Protein AF-A0A845TRQ3-F1 (afdb_monomer_lite)

Radius of gyration: 19.34 Å; chains: 1; bounding box: 40×26×65 Å

Structure (mmCIF, N/CA/C/O backbone):
data_AF-A0A845TRQ3-F1
#
_entry.id   AF-A0A845TRQ3-F1
#
loop_
_atom_site.group_PDB
_atom_site.id
_atom_site.type_symbol
_atom_site.label_atom_id
_atom_site.label_alt_id
_atom_site.label_comp_id
_atom_site.label_asym_id
_atom_site.label_entity_id
_atom_site.label_seq_id
_atom_site.pdbx_PDB_ins_code
_atom_site.Cartn_x
_atom_site.Cartn_y
_atom_site.Cartn_z
_atom_site.occupancy
_atom_site.B_iso_or_equiv
_atom_site.auth_seq_id
_atom_site.auth_comp_id
_atom_site.auth_asym_id
_atom_site.auth_atom_id
_atom_site.pdbx_PDB_model_num
ATOM 1 N N . MET A 1 1 ? -12.349 -3.793 30.866 1.00 55.78 1 MET A N 1
ATOM 2 C CA . MET A 1 1 ? -11.520 -2.767 30.185 1.00 55.78 1 MET A CA 1
ATOM 3 C C . MET A 1 1 ? -10.585 -3.337 29.109 1.00 55.78 1 MET A C 1
ATOM 5 O O . MET A 1 1 ? -10.780 -3.003 27.952 1.00 55.78 1 MET A O 1
ATOM 9 N N . ARG A 1 2 ? -9.615 -4.224 29.412 1.00 61.66 2 ARG A N 1
ATOM 10 C CA . ARG A 1 2 ? -8.644 -4.735 28.403 1.00 61.66 2 ARG A CA 1
ATOM 11 C C . ARG A 1 2 ? -9.253 -5.538 27.236 1.00 61.66 2 ARG A C 1
ATOM 13 O O . ARG A 1 2 ? -8.714 -5.493 26.133 1.00 61.66 2 ARG A O 1
ATOM 20 N N . ALA A 1 3 ? -10.357 -6.257 27.461 1.00 67.69 3 ALA A N 1
ATOM 21 C CA . ALA A 1 3 ? -10.974 -7.122 26.449 1.00 67.69 3 ALA A CA 1
ATOM 22 C C . ALA A 1 3 ? -11.588 -6.336 25.273 1.00 67.69 3 ALA A C 1
ATOM 24 O O . ALA A 1 3 ? -11.368 -6.696 24.117 1.00 67.69 3 ALA A O 1
ATOM 25 N N . THR A 1 4 ? -12.278 -5.223 25.547 1.00 77.38 4 THR A N 1
ATOM 26 C CA . THR A 1 4 ? -12.910 -4.378 24.520 1.00 77.38 4 THR A CA 1
ATOM 27 C C . THR A 1 4 ? -11.861 -3.739 23.614 1.00 77.38 4 THR A C 1
ATOM 29 O O . THR A 1 4 ? -11.940 -3.871 22.399 1.00 77.38 4 THR A O 1
ATOM 32 N N . THR A 1 5 ? -10.799 -3.162 24.190 1.00 83.94 5 THR A N 1
ATOM 33 C CA . THR A 1 5 ? -9.704 -2.562 23.413 1.00 83.94 5 THR A CA 1
ATOM 34 C C . THR A 1 5 ? -8.981 -3.574 22.532 1.00 83.94 5 THR A C 1
ATOM 36 O O . THR A 1 5 ? -8.695 -3.282 21.373 1.00 83.94 5 THR A O 1
ATOM 39 N N . ARG A 1 6 ? -8.697 -4.774 23.056 1.00 87.56 6 ARG A N 1
ATOM 40 C CA . ARG A 1 6 ? -8.072 -5.846 22.270 1.00 87.56 6 ARG A CA 1
ATOM 41 C C . ARG A 1 6 ? -8.960 -6.250 21.093 1.00 87.56 6 ARG A C 1
ATOM 43 O O . ARG A 1 6 ? -8.453 -6.406 19.988 1.00 87.56 6 ARG A O 1
ATOM 50 N N . THR A 1 7 ? -10.264 -6.373 21.323 1.00 89.56 7 THR A N 1
ATOM 51 C CA . THR A 1 7 ? -11.234 -6.750 20.286 1.00 89.56 7 THR A CA 1
ATOM 52 C C . THR A 1 7 ? -11.317 -5.686 19.192 1.00 89.56 7 THR A C 1
ATOM 54 O O . THR A 1 7 ? -11.198 -6.025 18.020 1.00 89.56 7 THR A O 1
ATOM 57 N N . THR A 1 8 ? -11.414 -4.400 19.548 1.00 91.00 8 THR A N 1
ATOM 58 C CA . THR A 1 8 ? -11.421 -3.293 18.573 1.00 91.00 8 THR A CA 1
ATOM 59 C C . THR A 1 8 ? -10.156 -3.278 17.717 1.00 91.00 8 THR A C 1
ATOM 61 O O . THR A 1 8 ? -10.248 -3.167 16.498 1.00 91.00 8 THR A O 1
ATOM 64 N N . VAL A 1 9 ? -8.978 -3.441 18.331 1.00 93.12 9 VAL A N 1
ATOM 65 C CA . VAL A 1 9 ? -7.707 -3.509 17.591 1.00 93.12 9 VAL A CA 1
ATOM 66 C C . VAL A 1 9 ? -7.693 -4.687 16.623 1.00 93.12 9 VAL A C 1
ATOM 68 O O . VAL A 1 9 ? -7.362 -4.494 15.457 1.00 93.12 9 VAL A O 1
ATOM 71 N N . ILE A 1 10 ? -8.087 -5.883 17.071 1.00 94.38 10 ILE A N 1
ATOM 72 C CA . ILE A 1 10 ? -8.139 -7.066 16.201 1.00 94.38 10 ILE A CA 1
ATOM 73 C C . ILE A 1 10 ? -9.068 -6.811 15.013 1.00 94.38 10 ILE A C 1
ATOM 75 O O . ILE A 1 10 ? -8.648 -7.007 13.880 1.00 94.38 10 ILE A O 1
ATOM 79 N N . LEU A 1 11 ? -10.281 -6.306 15.249 1.00 94.94 11 LEU A N 1
ATOM 80 C CA . LEU A 1 11 ? -11.246 -6.035 14.180 1.00 94.94 11 LEU A CA 1
ATOM 81 C C . LEU A 1 11 ? -10.692 -5.066 13.129 1.00 94.94 11 LEU A C 1
ATOM 83 O O . LEU A 1 11 ? -10.774 -5.343 11.935 1.00 94.94 11 LEU A O 1
ATOM 87 N N . PHE A 1 12 ? -10.087 -3.959 13.560 1.00 95.62 12 PHE A N 1
ATOM 88 C CA . PHE A 1 12 ? -9.532 -2.951 12.654 1.00 95.62 12 PHE A CA 1
ATOM 89 C C . PHE A 1 12 ? -8.333 -3.484 11.864 1.00 95.62 12 PHE A C 1
ATOM 91 O O . PHE A 1 12 ? -8.256 -3.282 10.653 1.00 95.62 12 PHE A O 1
ATOM 98 N N . LEU A 1 13 ? -7.412 -4.200 12.516 1.00 96.12 13 LEU A N 1
ATOM 99 C CA . LEU A 1 13 ? -6.250 -4.772 11.832 1.00 96.12 13 LEU A CA 1
ATOM 100 C C . LEU A 1 13 ? -6.644 -5.903 10.878 1.00 96.12 13 LEU A C 1
ATOM 102 O O . LEU A 1 13 ? -6.098 -5.981 9.779 1.00 96.12 13 LEU A O 1
ATOM 106 N N . SER A 1 14 ? -7.615 -6.738 11.254 1.00 97.00 14 SER A N 1
ATOM 107 C CA . SER A 1 14 ? -8.175 -7.769 10.377 1.00 97.00 14 SER A CA 1
ATOM 1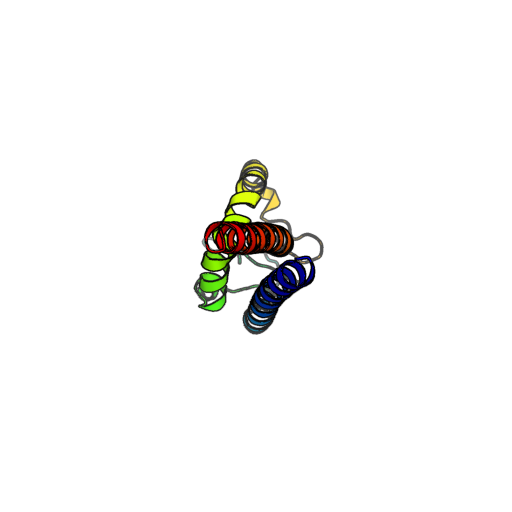08 C C . SER A 1 14 ? -8.889 -7.160 9.171 1.00 97.00 14 SER A C 1
ATOM 110 O O . SER A 1 14 ? -8.706 -7.650 8.059 1.00 97.00 14 SER A O 1
ATOM 112 N N .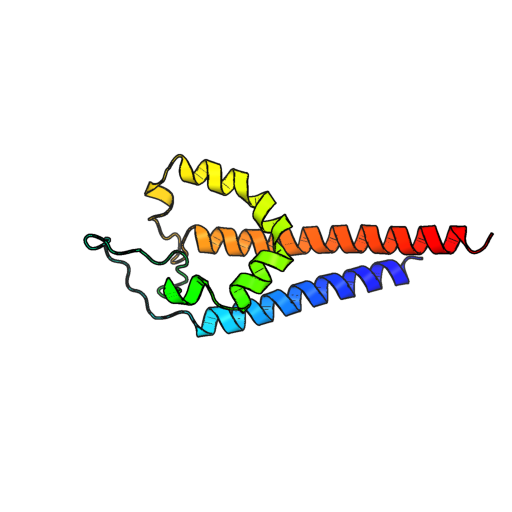 ALA A 1 15 ? -9.641 -6.070 9.353 1.00 95.88 15 ALA A N 1
ATOM 113 C CA . ALA A 1 15 ? -10.267 -5.348 8.247 1.00 95.88 15 ALA A CA 1
ATOM 114 C C . ALA A 1 15 ? -9.219 -4.754 7.291 1.00 95.88 15 ALA A C 1
ATOM 116 O O . ALA A 1 15 ? -9.317 -4.941 6.078 1.00 95.88 15 ALA A O 1
ATOM 117 N N . ASN A 1 16 ? -8.174 -4.109 7.825 1.00 97.19 16 ASN A N 1
ATOM 118 C CA . ASN A 1 16 ? -7.077 -3.579 7.013 1.00 97.19 16 ASN A CA 1
ATOM 119 C C . ASN A 1 16 ? -6.346 -4.691 6.242 1.00 97.19 16 ASN A C 1
ATOM 121 O O . ASN A 1 16 ? -6.056 -4.542 5.056 1.00 97.19 16 ASN A O 1
ATOM 125 N N . LEU A 1 17 ? -6.096 -5.834 6.889 1.00 96.94 17 LEU A N 1
ATOM 126 C CA . LEU A 1 17 ? -5.499 -7.002 6.244 1.00 96.94 17 LEU A CA 1
ATOM 127 C C . LEU A 1 17 ? -6.381 -7.538 5.109 1.00 96.94 17 LEU A C 1
ATOM 129 O O . LEU A 1 17 ? -5.869 -7.804 4.025 1.00 96.94 17 LEU A O 1
ATOM 133 N N . ALA A 1 18 ? -7.691 -7.664 5.329 1.00 96.81 18 ALA A N 1
ATOM 134 C CA . ALA A 1 18 ? -8.626 -8.121 4.303 1.00 96.81 18 ALA A CA 1
ATOM 135 C C . ALA A 1 18 ? -8.634 -7.192 3.077 1.00 96.81 18 ALA A C 1
ATOM 137 O O . ALA A 1 18 ? -8.630 -7.676 1.945 1.00 96.81 18 ALA A O 1
ATOM 138 N N . LEU A 1 19 ? -8.570 -5.872 3.292 1.00 95.69 19 LEU A N 1
ATOM 139 C CA . LEU A 1 19 ? -8.454 -4.886 2.214 1.00 95.69 19 LEU A CA 1
ATOM 140 C C . LEU A 1 19 ? -7.156 -5.055 1.417 1.00 95.69 19 LEU A C 1
ATOM 142 O O . LEU A 1 19 ? -7.198 -5.070 0.188 1.00 95.69 19 LEU A O 1
ATOM 146 N N . TRP A 1 20 ? -6.018 -5.240 2.094 1.00 96.69 20 TRP A N 1
ATOM 147 C CA . TRP A 1 20 ? -4.743 -5.494 1.420 1.00 96.69 20 TRP A CA 1
ATOM 148 C C . TRP A 1 20 ? -4.735 -6.814 0.652 1.00 96.69 20 TRP A C 1
ATOM 150 O O . TRP A 1 20 ? -4.241 -6.844 -0.471 1.00 96.69 20 TRP A O 1
ATOM 160 N N . ILE A 1 21 ? -5.309 -7.889 1.202 1.00 96.25 21 ILE A N 1
ATOM 161 C CA . ILE A 1 21 ? -5.436 -9.172 0.494 1.00 96.25 21 ILE A CA 1
ATOM 162 C C . ILE A 1 21 ? -6.285 -8.998 -0.767 1.00 96.25 21 ILE A C 1
ATOM 164 O O . ILE A 1 21 ? -5.856 -9.393 -1.850 1.00 96.25 21 ILE A O 1
ATOM 168 N N . PHE A 1 22 ? -7.463 -8.379 -0.647 1.00 95.19 22 PHE A N 1
ATOM 169 C CA . PHE A 1 22 ? -8.334 -8.096 -1.789 1.00 95.19 22 PHE A CA 1
ATOM 170 C C . PHE A 1 22 ? -7.600 -7.286 -2.865 1.00 95.19 22 PHE A C 1
ATOM 172 O O . PHE A 1 22 ? -7.620 -7.653 -4.042 1.00 95.19 22 PHE A O 1
ATOM 179 N N . PHE A 1 23 ? -6.906 -6.227 -2.448 1.00 95.25 23 PHE A N 1
ATOM 180 C CA . PHE A 1 23 ? -6.109 -5.393 -3.333 1.00 95.25 23 PHE A CA 1
ATOM 181 C C . PHE A 1 23 ? -5.012 -6.187 -4.042 1.00 95.25 23 PHE A C 1
ATOM 183 O O . PHE A 1 23 ? -4.946 -6.138 -5.263 1.00 95.25 23 PHE A O 1
ATOM 190 N N . TRP A 1 24 ? -4.180 -6.940 -3.319 1.00 95.31 24 TRP A N 1
ATOM 191 C CA . TRP A 1 24 ? -3.071 -7.690 -3.915 1.00 95.31 24 TRP A CA 1
ATOM 192 C C . TRP A 1 24 ? -3.548 -8.782 -4.874 1.00 95.31 24 TRP A C 1
ATOM 194 O O . TRP A 1 24 ? -2.899 -9.018 -5.894 1.00 95.31 24 TRP A O 1
ATOM 204 N N . VAL A 1 25 ? -4.689 -9.417 -4.592 1.00 94.81 25 VAL A N 1
ATOM 205 C CA . VAL A 1 25 ? -5.299 -10.397 -5.502 1.00 94.81 25 VAL A CA 1
ATOM 206 C C . VAL A 1 25 ? -5.751 -9.731 -6.802 1.00 94.81 25 VAL A C 1
ATOM 208 O O . VAL A 1 25 ? -5.432 -10.232 -7.881 1.00 94.81 25 VAL A O 1
ATOM 211 N N . ASP A 1 26 ? -6.478 -8.613 -6.730 1.00 94.00 26 ASP A N 1
ATOM 212 C CA . ASP A 1 26 ? -6.927 -7.898 -7.930 1.00 94.00 26 ASP A CA 1
ATOM 213 C C . ASP A 1 26 ? -5.745 -7.266 -8.685 1.00 94.00 26 ASP A C 1
ATOM 215 O O . ASP A 1 26 ? -5.622 -7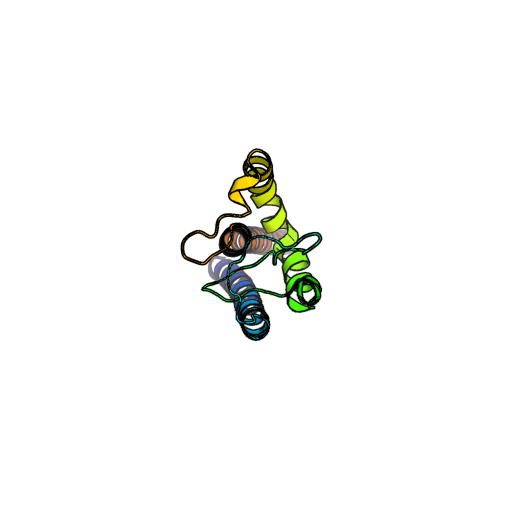.455 -9.892 1.00 94.00 26 ASP A O 1
ATOM 219 N N . PHE A 1 27 ? -4.814 -6.622 -7.980 1.00 93.00 27 PHE A N 1
ATOM 220 C CA . PHE A 1 27 ? -3.590 -6.052 -8.541 1.00 93.00 27 PHE A CA 1
ATOM 221 C C . PHE A 1 27 ? -2.755 -7.115 -9.265 1.00 93.00 27 PHE A C 1
ATOM 223 O O . PHE A 1 27 ? -2.398 -6.938 -10.427 1.00 93.00 27 PHE A O 1
ATOM 230 N N . GLY A 1 28 ? -2.511 -8.263 -8.627 1.00 92.44 28 GLY A N 1
ATOM 231 C CA . GLY A 1 28 ? -1.737 -9.361 -9.207 1.00 92.44 28 GLY A CA 1
ATOM 232 C C . GLY A 1 28 ? -2.367 -9.966 -10.464 1.00 92.44 28 GLY A C 1
ATOM 233 O O . GLY A 1 28 ? -1.641 -10.371 -11.370 1.00 92.44 28 GLY A O 1
ATOM 234 N N . ARG A 1 29 ? -3.704 -9.986 -10.561 1.00 92.56 29 ARG A N 1
ATOM 235 C CA . ARG A 1 29 ? -4.429 -10.425 -11.770 1.00 92.56 29 ARG A CA 1
ATOM 236 C C . ARG A 1 29 ? -4.301 -9.448 -12.937 1.00 92.56 29 ARG A C 1
ATOM 238 O O . ARG A 1 29 ? -4.477 -9.854 -14.081 1.00 92.56 29 ARG A O 1
ATOM 245 N N . ARG A 1 30 ? -4.020 -8.177 -12.652 1.00 91.44 30 ARG A N 1
ATOM 246 C CA . ARG A 1 30 ? -3.893 -7.101 -13.646 1.00 91.44 30 ARG A CA 1
ATOM 247 C C . ARG A 1 30 ? -2.471 -6.909 -14.156 1.00 91.44 30 ARG A C 1
ATOM 249 O O . ARG A 1 30 ? -2.282 -6.247 -15.172 1.00 91.44 30 ARG A O 1
ATOM 256 N N . LEU A 1 31 ? -1.489 -7.475 -13.457 1.00 91.56 31 LEU A N 1
ATOM 257 C CA . LEU A 1 31 ? -0.091 -7.446 -13.860 1.00 91.56 31 LEU A CA 1
ATOM 258 C C . LEU A 1 31 ? 0.113 -8.248 -15.149 1.00 91.56 31 LEU A C 1
ATOM 260 O O . LEU A 1 31 ? -0.110 -9.462 -15.182 1.00 91.56 31 LEU A O 1
ATOM 264 N N . ILE A 1 32 ? 0.604 -7.578 -16.186 1.00 90.88 32 ILE A N 1
ATOM 265 C CA . ILE A 1 32 ? 0.970 -8.205 -17.457 1.00 90.88 32 ILE A CA 1
ATOM 266 C C . ILE A 1 32 ? 2.488 -8.401 -17.533 1.00 90.88 32 ILE A C 1
ATOM 268 O O . ILE A 1 32 ? 3.224 -7.639 -16.903 1.00 90.88 32 ILE A O 1
ATOM 272 N N . PRO A 1 33 ? 2.987 -9.409 -18.272 1.00 91.12 33 PRO A N 1
ATOM 273 C CA . PRO A 1 33 ? 4.417 -9.542 -18.535 1.00 91.12 33 PRO A CA 1
ATOM 274 C C . PRO A 1 33 ? 4.986 -8.244 -19.109 1.00 91.12 33 PRO A C 1
ATOM 276 O O . PRO A 1 33 ? 4.426 -7.687 -20.051 1.00 91.12 33 PRO A O 1
ATOM 279 N N . TYR A 1 34 ? 6.088 -7.771 -18.536 1.00 85.25 34 TYR A N 1
ATOM 280 C CA . TYR A 1 34 ? 6.739 -6.532 -18.937 1.00 85.25 34 TYR A CA 1
ATOM 281 C C . TYR A 1 34 ? 8.234 -6.768 -19.082 1.00 85.25 34 TYR A C 1
ATOM 283 O O . TYR A 1 34 ? 8.889 -7.300 -18.184 1.00 85.25 34 TYR A O 1
ATOM 291 N N . ARG A 1 35 ? 8.772 -6.373 -20.233 1.00 81.38 35 ARG A N 1
ATOM 292 C CA . ARG A 1 35 ? 10.204 -6.421 -20.495 1.00 81.38 35 ARG A CA 1
ATOM 293 C C . ARG A 1 35 ? 10.732 -5.006 -20.396 1.00 81.38 35 ARG A C 1
ATOM 295 O O . ARG A 1 35 ? 10.258 -4.141 -21.114 1.00 81.38 35 ARG A O 1
ATOM 302 N N . GLU A 1 36 ? 11.706 -4.790 -19.523 1.00 74.69 36 GLU A N 1
ATOM 303 C CA . GLU A 1 36 ? 12.350 -3.486 -19.406 1.00 74.69 36 GLU A CA 1
ATOM 304 C C . GLU A 1 36 ? 12.980 -3.104 -20.747 1.00 74.69 36 GLU A C 1
ATOM 306 O O . GLU A 1 36 ? 13.792 -3.846 -21.308 1.00 74.69 36 GLU A O 1
ATOM 311 N N . HIS A 1 37 ? 12.574 -1.954 -21.267 1.00 74.44 37 HIS A N 1
ATOM 312 C CA . HIS A 1 37 ? 13.150 -1.338 -22.447 1.00 74.44 37 HIS A CA 1
ATOM 313 C C . HIS A 1 37 ? 13.323 0.160 -22.184 1.00 74.44 37 HIS A C 1
ATOM 315 O O . HIS A 1 37 ? 12.601 0.730 -21.360 1.00 74.44 37 HIS A O 1
ATOM 321 N N . PRO A 1 38 ? 14.287 0.813 -22.854 1.00 71.81 38 PRO A N 1
ATOM 322 C CA . PRO A 1 38 ? 14.322 2.265 -22.865 1.00 71.81 38 PRO A CA 1
ATOM 323 C C . PRO A 1 38 ? 12.986 2.797 -23.410 1.00 71.81 38 PRO A C 1
ATOM 325 O O . PRO A 1 38 ? 12.395 2.156 -24.287 1.00 71.81 38 PRO A O 1
ATOM 328 N N . PRO A 1 39 ? 12.489 3.932 -22.892 1.00 69.56 39 PRO A N 1
ATOM 329 C CA . PRO A 1 39 ? 11.250 4.518 -23.384 1.00 69.56 39 PRO A CA 1
ATOM 330 C C . PRO A 1 39 ? 11.395 4.819 -24.877 1.00 69.56 39 PRO A C 1
ATOM 332 O O . PRO A 1 39 ? 12.352 5.486 -25.286 1.00 69.56 39 PRO A O 1
ATOM 335 N N . ALA A 1 40 ? 10.469 4.317 -25.698 1.00 74.94 40 ALA A N 1
ATOM 336 C CA . ALA A 1 40 ? 10.344 4.807 -27.062 1.00 74.94 40 ALA A CA 1
ATOM 337 C C . ALA A 1 40 ? 9.830 6.259 -27.029 1.00 74.94 40 ALA A C 1
ATOM 339 O O . ALA A 1 40 ? 9.275 6.718 -26.028 1.00 74.94 40 ALA A O 1
ATOM 340 N N . PHE A 1 41 ? 10.045 7.013 -28.108 1.00 71.19 41 PHE A N 1
ATOM 341 C CA . PHE A 1 41 ? 9.579 8.398 -28.195 1.00 71.19 41 PHE A CA 1
ATOM 342 C C . PHE A 1 41 ? 8.065 8.471 -27.898 1.00 71.19 41 PHE A C 1
ATOM 344 O O . PHE A 1 41 ? 7.291 7.762 -28.531 1.00 71.19 41 PHE A O 1
ATOM 351 N N . GLU A 1 42 ? 7.683 9.302 -26.917 1.00 69.12 42 GLU A N 1
ATOM 352 C CA . GLU A 1 42 ? 6.311 9.496 -26.394 1.00 69.12 42 GLU A CA 1
ATOM 353 C C . GLU A 1 42 ? 5.673 8.316 -25.629 1.00 69.12 42 GLU A C 1
ATOM 355 O O . GLU A 1 42 ? 4.484 8.354 -25.308 1.00 69.12 42 GLU A O 1
ATOM 360 N N . GLU A 1 43 ? 6.439 7.293 -25.248 1.00 73.94 43 GLU A N 1
ATOM 361 C CA . GLU A 1 43 ? 5.899 6.160 -24.492 1.00 73.94 43 GLU A CA 1
ATOM 362 C C . GLU A 1 43 ? 5.855 6.422 -22.975 1.00 73.94 43 GLU A C 1
ATOM 364 O O . GLU A 1 43 ? 6.868 6.700 -22.329 1.00 73.94 43 GLU A O 1
ATOM 369 N N . ALA A 1 44 ? 4.666 6.292 -22.378 1.00 69.31 44 ALA A N 1
ATOM 370 C CA . ALA A 1 44 ? 4.495 6.347 -20.930 1.00 69.31 44 ALA A CA 1
ATOM 371 C C . ALA A 1 44 ? 4.888 5.002 -20.296 1.00 69.31 44 ALA A C 1
ATOM 373 O O . ALA A 1 44 ? 4.144 4.025 -20.385 1.00 69.31 44 ALA A O 1
ATOM 374 N N . LEU A 1 45 ? 6.041 4.963 -19.623 1.00 75.00 45 LEU A N 1
ATOM 375 C CA . LEU A 1 45 ? 6.490 3.771 -18.901 1.00 75.00 45 LEU A CA 1
ATOM 376 C C . LEU A 1 45 ? 5.533 3.420 -17.748 1.00 75.00 45 LEU A C 1
ATOM 378 O O . LEU A 1 45 ? 5.018 4.316 -17.067 1.00 75.00 45 LEU A O 1
ATOM 382 N N . PRO A 1 46 ? 5.315 2.122 -17.477 1.00 80.69 46 PRO A N 1
ATOM 383 C CA . PRO A 1 46 ? 4.428 1.705 -16.409 1.00 80.69 46 PRO A CA 1
ATOM 384 C C . PRO A 1 46 ? 4.992 2.093 -15.039 1.00 80.69 46 PRO A C 1
ATOM 386 O O . PRO A 1 46 ? 6.146 1.832 -14.702 1.00 80.69 46 PRO A O 1
ATOM 389 N N . VAL A 1 47 ? 4.128 2.676 -14.212 1.00 84.31 47 VAL A N 1
ATOM 390 C CA . VAL A 1 47 ? 4.484 3.190 -12.881 1.00 84.31 47 VAL A CA 1
ATOM 391 C C . VAL A 1 47 ? 4.840 2.053 -11.915 1.00 84.31 47 VAL A C 1
ATOM 393 O O . VAL A 1 47 ? 5.809 2.138 -11.156 1.00 84.31 47 VAL A O 1
ATOM 396 N N . PHE A 1 48 ? 4.081 0.955 -11.953 1.00 86.56 48 PHE A N 1
ATOM 397 C CA . PHE A 1 48 ? 4.290 -0.201 -11.083 1.00 86.56 48 PHE A CA 1
ATOM 398 C C . PHE A 1 48 ? 4.895 -1.369 -11.853 1.00 86.56 48 PHE A C 1
ATOM 400 O O . PHE A 1 48 ? 4.227 -1.955 -12.704 1.00 86.56 48 PHE A O 1
ATOM 407 N N . VAL A 1 49 ? 6.116 -1.752 -11.482 1.00 88.62 49 VAL A N 1
ATOM 408 C CA . VAL A 1 49 ? 6.795 -2.961 -11.967 1.00 88.62 49 VAL A CA 1
ATOM 409 C C . VAL A 1 49 ? 7.064 -3.873 -10.773 1.00 88.62 49 VAL A C 1
ATOM 411 O O . VAL A 1 49 ? 7.532 -3.410 -9.733 1.00 88.62 49 VAL A O 1
ATOM 414 N N . PHE A 1 50 ? 6.740 -5.155 -10.916 1.00 89.19 50 PHE A N 1
ATOM 415 C CA . PHE A 1 50 ? 6.909 -6.210 -9.922 1.00 89.19 50 PHE A CA 1
ATOM 416 C C . PHE A 1 50 ? 7.355 -7.513 -10.596 1.00 89.19 50 PHE A C 1
ATOM 418 O O . PHE A 1 50 ? 6.566 -8.188 -11.258 1.00 89.19 50 PHE A O 1
ATOM 425 N N . GLY A 1 51 ? 8.617 -7.892 -10.402 1.00 84.19 51 GLY A N 1
ATOM 426 C CA . GLY A 1 51 ? 9.174 -9.181 -10.813 1.00 84.19 51 GLY A CA 1
ATOM 427 C C . GLY A 1 51 ? 9.036 -9.476 -12.309 1.00 84.19 51 GLY A C 1
ATOM 428 O O . GLY A 1 51 ? 8.635 -10.580 -12.671 1.00 84.19 51 GLY A O 1
ATOM 429 N N . GLY A 1 52 ? 9.302 -8.495 -13.180 1.00 84.38 52 GLY A N 1
ATOM 430 C CA . GLY A 1 52 ? 9.156 -8.656 -14.637 1.00 84.38 52 GLY A CA 1
ATOM 431 C C . GLY A 1 52 ? 7.706 -8.621 -15.132 1.00 84.38 52 GLY A C 1
ATOM 432 O O . GLY A 1 52 ? 7.409 -9.015 -16.260 1.00 84.38 52 GLY A O 1
ATOM 433 N N . LYS A 1 53 ? 6.779 -8.164 -14.290 1.00 89.38 53 LYS A N 1
ATOM 434 C CA . LYS A 1 53 ? 5.421 -7.803 -14.689 1.00 89.38 53 LYS A CA 1
ATOM 435 C C . LYS A 1 53 ? 5.160 -6.350 -14.355 1.00 89.38 53 LYS A C 1
ATOM 437 O O . LYS A 1 53 ? 5.714 -5.840 -13.385 1.00 89.38 53 LYS A O 1
ATOM 442 N N . ALA A 1 54 ? 4.297 -5.697 -15.112 1.00 90.69 54 ALA A N 1
ATOM 443 C CA . ALA A 1 54 ? 3.927 -4.320 -14.853 1.00 90.69 54 ALA A CA 1
ATOM 444 C C . ALA A 1 54 ? 2.417 -4.131 -14.879 1.00 90.69 54 ALA A C 1
ATOM 446 O O . ALA A 1 54 ? 1.684 -4.897 -15.511 1.00 90.69 54 ALA A O 1
ATOM 447 N N . LEU A 1 55 ? 1.958 -3.114 -14.158 1.00 90.00 55 LEU A N 1
ATOM 448 C CA . LEU A 1 55 ? 0.583 -2.661 -14.261 1.00 90.00 55 LEU A CA 1
ATOM 449 C C . LEU A 1 55 ? 0.475 -1.701 -15.457 1.00 90.00 55 LEU A C 1
ATOM 451 O O . LEU A 1 55 ? 1.166 -0.679 -15.449 1.00 90.00 55 LEU A O 1
ATOM 455 N N . PRO A 1 56 ? -0.394 -1.980 -16.444 1.00 86.81 56 PRO A N 1
ATOM 456 C CA . PRO A 1 56 ? -0.625 -1.065 -17.558 1.00 86.81 56 PRO A CA 1
ATOM 457 C C . PRO A 1 56 ? -1.185 0.273 -17.077 1.00 86.81 56 PRO A C 1
ATOM 459 O O . PRO A 1 56 ? -1.990 0.317 -16.137 1.00 86.81 56 PRO A O 1
ATOM 462 N N . THR A 1 57 ? -0.804 1.361 -17.741 1.00 84.25 57 THR A N 1
ATOM 463 C CA . THR A 1 57 ? -1.226 2.722 -17.382 1.00 84.25 57 THR A CA 1
ATOM 464 C C . THR A 1 57 ? -2.751 2.879 -17.434 1.00 84.25 57 THR A C 1
ATOM 466 O O . THR A 1 57 ? -3.342 3.534 -16.574 1.00 84.25 57 THR A O 1
ATOM 469 N N . GLU A 1 58 ? -3.429 2.187 -18.353 1.00 84.38 58 GLU A N 1
ATOM 470 C CA . GLU A 1 58 ? -4.894 2.182 -18.481 1.00 84.38 58 GLU A CA 1
ATOM 471 C C . GLU A 1 58 ? -5.573 1.589 -17.236 1.00 84.38 58 GLU A C 1
ATOM 473 O O . GLU A 1 58 ? -6.672 1.995 -16.839 1.00 84.38 58 GLU A O 1
ATOM 478 N N . GLN A 1 59 ? -4.894 0.650 -16.574 1.00 86.06 59 GLN A N 1
ATOM 479 C CA . GLN A 1 59 ? -5.392 -0.034 -15.385 1.00 86.06 59 GLN A CA 1
ATOM 480 C C . GLN A 1 59 ? -5.085 0.706 -14.081 1.00 86.06 59 GLN A C 1
ATOM 482 O O . GLN A 1 59 ? -5.594 0.305 -13.034 1.00 86.06 59 GLN A O 1
ATOM 487 N N . MET A 1 60 ? -4.350 1.824 -14.115 1.00 82.94 60 MET A N 1
ATOM 488 C CA . MET A 1 60 ? -4.120 2.658 -12.925 1.00 82.94 60 MET A CA 1
ATOM 489 C C . MET A 1 60 ? -5.416 3.242 -12.343 1.00 82.94 60 MET A C 1
ATOM 491 O O . MET A 1 60 ? -5.472 3.612 -11.174 1.00 82.94 60 MET A O 1
ATOM 495 N N . SER A 1 61 ? -6.484 3.284 -13.141 1.00 85.75 61 SER A N 1
ATOM 496 C CA . SER A 1 61 ? -7.813 3.733 -12.724 1.00 85.75 61 SER A CA 1
ATOM 497 C C . SER A 1 61 ? -8.700 2.626 -12.133 1.00 85.75 61 SER A C 1
ATOM 499 O O . SER A 1 61 ? -9.876 2.882 -11.847 1.00 85.75 61 SER A O 1
ATOM 501 N N . ALA A 1 62 ? -8.165 1.412 -11.940 1.00 88.19 62 ALA A N 1
ATOM 502 C CA . ALA A 1 62 ? -8.935 0.269 -11.465 1.00 88.19 62 ALA A CA 1
ATOM 503 C C . ALA A 1 62 ? -9.655 0.564 -10.130 1.00 88.19 62 ALA A C 1
ATOM 505 O O . ALA A 1 62 ? -9.108 1.252 -9.259 1.00 88.19 62 ALA A O 1
ATOM 506 N N . PRO A 1 63 ? -10.870 0.017 -9.923 1.00 89.06 63 PRO A N 1
ATOM 507 C CA . PRO A 1 63 ? -11.642 0.258 -8.705 1.00 89.06 63 PRO A CA 1
ATOM 508 C C . PRO A 1 63 ? -10.893 -0.092 -7.413 1.00 89.06 63 PRO A C 1
ATOM 510 O O . PRO A 1 63 ? -11.024 0.623 -6.424 1.00 89.06 63 PRO A O 1
ATOM 513 N N . SER A 1 64 ? -10.084 -1.154 -7.426 1.00 90.12 64 SER A N 1
ATOM 514 C CA . SER A 1 64 ? -9.264 -1.585 -6.286 1.00 90.12 64 SER A CA 1
ATOM 515 C C . SER A 1 64 ? -8.194 -0.557 -5.912 1.00 90.12 64 SER A C 1
ATOM 517 O O . SER A 1 64 ? -8.057 -0.225 -4.737 1.00 90.12 64 SER A O 1
ATOM 519 N N . LEU A 1 65 ? -7.488 0.000 -6.901 1.00 88.44 65 LEU A N 1
ATOM 520 C CA . LEU A 1 65 ? -6.487 1.051 -6.706 1.00 88.44 65 LEU A CA 1
ATOM 521 C C . LEU A 1 65 ? -7.127 2.315 -6.144 1.00 88.44 65 LEU A C 1
ATOM 523 O O . LEU A 1 65 ? -6.668 2.822 -5.126 1.00 88.44 65 LEU A O 1
ATOM 527 N N . ARG A 1 66 ? -8.238 2.770 -6.737 1.00 90.75 66 ARG A N 1
ATOM 528 C CA . ARG A 1 66 ? -8.977 3.948 -6.251 1.00 90.75 66 ARG A CA 1
ATOM 529 C C . ARG A 1 66 ? -9.516 3.754 -4.836 1.00 90.75 66 ARG A C 1
ATOM 531 O O . ARG A 1 66 ? -9.510 4.689 -4.037 1.00 90.75 66 ARG A O 1
ATOM 538 N N . LEU A 1 67 ? -10.009 2.556 -4.520 1.00 92.25 67 LEU A N 1
ATOM 539 C CA . LEU A 1 67 ? -10.475 2.228 -3.176 1.00 92.25 67 LEU A CA 1
ATOM 540 C C . LEU A 1 67 ? -9.319 2.300 -2.176 1.00 92.25 67 LEU A C 1
ATOM 542 O O . LEU A 1 67 ? -9.452 2.953 -1.143 1.00 92.25 67 LEU A O 1
ATOM 546 N N . MET A 1 68 ? -8.185 1.675 -2.495 1.00 92.25 68 MET A N 1
ATOM 547 C CA . MET A 1 68 ? -7.015 1.679 -1.620 1.00 92.25 68 MET A CA 1
ATOM 548 C C . MET A 1 68 ? -6.409 3.068 -1.464 1.00 92.25 68 MET A C 1
ATOM 550 O O . MET A 1 68 ? -6.062 3.441 -0.350 1.00 92.25 68 MET A O 1
ATOM 554 N N . GLU A 1 69 ? -6.344 3.860 -2.530 1.00 89.94 69 GLU A N 1
ATOM 555 C CA . GLU A 1 69 ? -5.893 5.250 -2.474 1.00 89.94 69 GLU A CA 1
ATOM 556 C C . GLU A 1 69 ? -6.747 6.073 -1.504 1.00 89.94 69 GLU A C 1
ATOM 558 O O . GLU A 1 69 ? -6.209 6.808 -0.680 1.00 89.94 69 GLU A O 1
ATOM 563 N N . ARG A 1 70 ? -8.075 5.898 -1.534 1.00 92.56 70 ARG A N 1
ATOM 564 C CA . ARG A 1 70 ? -8.993 6.601 -0.625 1.00 92.56 70 ARG A CA 1
ATOM 565 C C . ARG A 1 70 ? -8.881 6.111 0.812 1.00 92.56 70 ARG A C 1
ATOM 567 O O . ARG A 1 70 ? -8.763 6.922 1.726 1.00 92.56 70 ARG A O 1
ATOM 574 N N . VAL A 1 71 ? -8.926 4.797 1.025 1.00 93.19 71 VAL A N 1
ATOM 575 C CA . VAL A 1 71 ? -8.923 4.213 2.376 1.00 93.19 71 VAL A CA 1
ATOM 576 C C . VAL A 1 71 ? -7.572 4.416 3.062 1.00 93.19 71 VAL A C 1
ATOM 578 O O . VAL A 1 71 ? -7.520 4.738 4.247 1.00 93.19 71 VAL A O 1
ATOM 581 N N . GLN A 1 72 ? -6.482 4.282 2.308 1.00 93.06 72 GLN A N 1
ATOM 582 C CA . GLN A 1 72 ? -5.118 4.432 2.809 1.00 93.06 72 GLN A CA 1
ATOM 583 C C . GLN A 1 72 ? -4.555 5.834 2.573 1.00 93.06 72 GLN A C 1
ATOM 585 O O . GL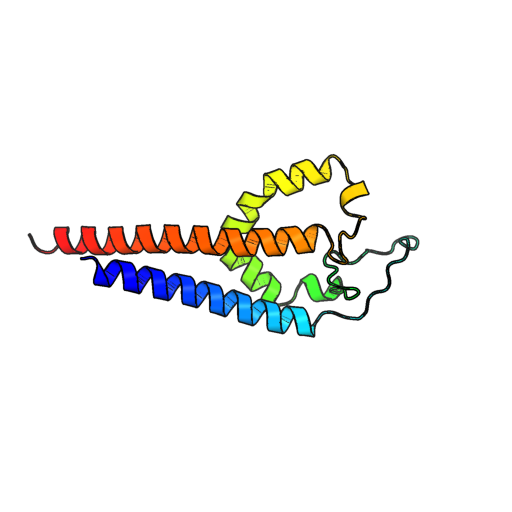N A 1 72 ? -3.358 6.041 2.770 1.00 93.06 72 GLN A O 1
ATOM 590 N N . MET A 1 73 ? -5.390 6.811 2.194 1.00 92.19 73 MET A N 1
ATOM 591 C CA . MET A 1 73 ? -4.962 8.184 1.905 1.00 92.19 73 MET A CA 1
ATOM 592 C C . MET A 1 73 ? -4.044 8.755 2.992 1.00 92.19 73 MET A C 1
ATOM 594 O O . MET A 1 73 ? -3.001 9.305 2.639 1.00 92.19 73 MET A O 1
ATOM 598 N N . PRO A 1 74 ? -4.319 8.590 4.303 1.00 89.62 74 PRO A N 1
ATOM 599 C CA . PRO A 1 74 ? -3.433 9.168 5.306 1.00 89.62 74 PRO A CA 1
ATOM 600 C C . PRO A 1 74 ? -2.050 8.493 5.331 1.00 89.62 74 PRO A C 1
ATOM 602 O O . PRO A 1 74 ? -1.055 9.173 5.562 1.00 89.62 74 PRO A O 1
ATOM 605 N N . SER A 1 75 ? -1.951 7.205 4.985 1.00 90.94 75 SER A N 1
ATOM 606 C CA . SER A 1 75 ? -0.671 6.504 4.795 1.00 90.94 75 SER A CA 1
ATOM 607 C C . SER A 1 75 ? 0.036 6.907 3.494 1.00 90.94 75 SER A C 1
ATOM 609 O O . SER A 1 75 ? 1.261 6.938 3.437 1.00 90.94 75 SER A O 1
ATOM 611 N N . PHE A 1 76 ? -0.700 7.280 2.445 1.00 86.81 76 PHE A N 1
ATOM 612 C CA . PHE A 1 76 ? -0.101 7.882 1.246 1.00 86.81 76 PHE A CA 1
ATOM 613 C C . PHE A 1 76 ? 0.462 9.284 1.516 1.00 86.81 76 PHE A C 1
ATOM 615 O O . PHE A 1 76 ? 1.483 9.674 0.947 1.00 86.81 76 PHE A O 1
ATOM 622 N N . LEU A 1 77 ? -0.165 10.052 2.409 1.00 90.56 77 LEU A N 1
ATOM 623 C CA . LEU A 1 77 ? 0.342 11.367 2.800 1.00 90.56 77 LEU A CA 1
ATOM 624 C C . LEU A 1 77 ? 1.669 11.267 3.564 1.00 90.56 77 LEU A C 1
ATOM 626 O O . LEU A 1 77 ? 2.542 12.110 3.357 1.00 90.56 77 LEU A O 1
ATOM 630 N N . THR A 1 78 ? 1.855 10.240 4.397 1.00 90.44 78 THR A N 1
ATOM 631 C CA . THR A 1 78 ? 3.084 10.080 5.193 1.00 90.44 78 THR A CA 1
ATOM 632 C C . THR A 1 78 ? 4.306 9.723 4.352 1.00 90.44 78 THR A C 1
ATOM 634 O O . THR A 1 78 ? 5.420 10.062 4.745 1.00 90.44 78 THR A O 1
ATOM 637 N N . VAL A 1 79 ? 4.131 9.122 3.170 1.00 91.12 79 VAL A N 1
ATOM 638 C CA . VAL A 1 79 ? 5.246 8.837 2.247 1.00 91.12 79 VAL A CA 1
ATOM 639 C C . VAL A 1 79 ? 5.608 10.012 1.330 1.00 91.12 79 VAL A C 1
ATOM 641 O O . VAL A 1 79 ? 6.621 9.950 0.633 1.00 91.12 79 VAL A O 1
ATOM 644 N N . ARG A 1 80 ? 4.852 11.122 1.342 1.00 90.12 80 ARG A N 1
ATOM 645 C CA . ARG A 1 80 ? 5.136 12.307 0.506 1.00 90.12 80 ARG A CA 1
ATOM 646 C C . ARG A 1 80 ? 6.560 12.862 0.634 1.00 90.12 80 ARG A C 1
ATOM 648 O O . ARG A 1 80 ? 7.119 13.209 -0.403 1.00 90.12 80 ARG A O 1
ATOM 655 N N . PRO A 1 81 ? 7.180 12.946 1.827 1.00 91.12 81 PRO A N 1
ATOM 656 C CA . PRO A 1 81 ? 8.561 13.411 1.939 1.00 91.12 81 PRO A CA 1
ATOM 657 C C . PRO A 1 81 ? 9.546 12.502 1.195 1.00 91.12 81 PRO A C 1
ATOM 659 O O . PRO A 1 81 ? 10.485 12.994 0.575 1.00 91.12 81 PRO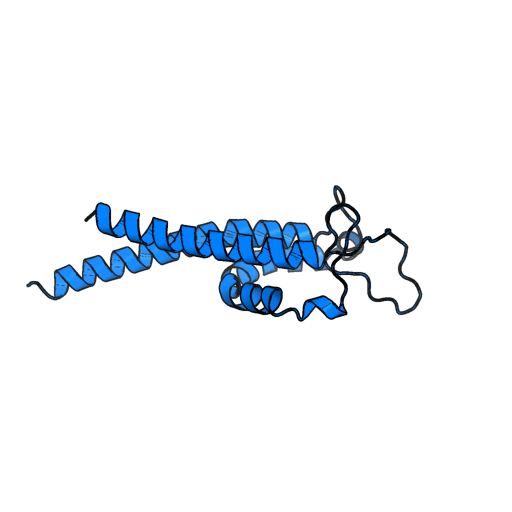 A O 1
ATOM 662 N N . VAL A 1 82 ? 9.298 11.187 1.196 1.00 88.81 82 VAL A N 1
ATOM 663 C CA . VAL A 1 82 ? 10.109 10.208 0.456 1.00 88.81 82 VAL A CA 1
ATOM 664 C C . VAL A 1 82 ? 9.952 10.429 -1.045 1.00 88.81 82 VAL A C 1
ATOM 666 O O . VAL A 1 82 ? 10.949 10.526 -1.754 1.00 88.81 82 VAL A O 1
ATOM 669 N N . VAL A 1 83 ? 8.715 10.593 -1.523 1.00 88.69 83 VAL A N 1
ATOM 670 C CA . VAL A 1 83 ? 8.435 10.926 -2.930 1.00 88.69 83 VAL A CA 1
ATOM 671 C C . VAL A 1 83 ? 9.118 12.236 -3.325 1.00 88.69 83 VAL A C 1
ATOM 673 O O . VAL A 1 83 ? 9.755 12.306 -4.371 1.00 88.69 83 VAL A O 1
ATOM 676 N N . HIS A 1 84 ? 9.045 13.263 -2.476 1.00 89.38 84 HIS A N 1
ATOM 677 C CA . HIS A 1 84 ? 9.701 14.544 -2.723 1.00 89.38 84 HIS A CA 1
ATOM 678 C C . HIS A 1 84 ? 11.223 14.394 -2.826 1.00 89.38 84 HIS A C 1
ATOM 680 O O . HIS A 1 84 ? 11.822 14.926 -3.756 1.00 89.38 84 HIS A O 1
ATOM 686 N N . ALA A 1 85 ? 11.846 13.631 -1.925 1.00 88.81 85 ALA A N 1
ATOM 687 C CA . ALA A 1 85 ? 13.280 13.360 -1.969 1.00 88.81 85 ALA A CA 1
ATOM 688 C C . ALA A 1 85 ? 13.691 12.577 -3.230 1.00 88.81 85 ALA A C 1
ATOM 690 O O . ALA A 1 85 ? 14.719 12.884 -3.833 1.00 88.81 85 ALA A O 1
ATOM 691 N N . LEU A 1 86 ? 12.880 11.605 -3.663 1.00 86.56 86 LEU A N 1
ATOM 692 C CA . LEU A 1 86 ? 13.109 10.854 -4.903 1.00 86.56 86 LEU A CA 1
ATOM 693 C C . LEU A 1 86 ? 12.935 11.730 -6.150 1.00 86.56 86 LEU A C 1
ATOM 695 O O . LEU A 1 86 ? 13.701 11.596 -7.101 1.00 86.56 86 LEU A O 1
ATOM 699 N N . ASN A 1 87 ? 12.006 12.687 -6.129 1.00 87.94 87 ASN A N 1
ATOM 700 C CA . ASN A 1 87 ? 11.817 13.646 -7.221 1.00 87.94 87 ASN A CA 1
ATOM 701 C C . ASN A 1 87 ? 13.014 14.585 -7.423 1.00 87.94 87 ASN A C 1
ATOM 703 O O . ASN A 1 87 ? 13.202 15.079 -8.530 1.00 87.94 87 ASN A O 1
ATOM 707 N N . GLN A 1 88 ? 13.864 14.782 -6.409 1.00 89.62 88 GLN A N 1
ATOM 708 C CA . GLN A 1 88 ? 15.135 15.501 -6.576 1.00 89.62 88 GLN A CA 1
ATOM 709 C C . GLN A 1 88 ? 16.160 14.704 -7.409 1.00 89.62 88 GLN A C 1
ATOM 711 O O . GLN A 1 88 ? 17.164 15.258 -7.852 1.00 89.62 88 GLN A O 1
ATOM 716 N N . LYS A 1 89 ? 15.940 13.397 -7.616 1.00 87.50 89 LYS A N 1
ATOM 717 C CA . LYS A 1 89 ? 16.816 12.492 -8.379 1.00 87.50 89 LYS A CA 1
ATOM 718 C C . LYS A 1 89 ? 15.983 11.629 -9.337 1.00 87.50 89 LYS A C 1
ATOM 720 O O . LYS A 1 89 ? 15.834 10.427 -9.092 1.00 87.50 89 LYS A O 1
ATOM 725 N N . PRO A 1 90 ? 15.461 12.208 -10.434 1.00 79.31 90 PRO A N 1
ATOM 726 C CA . PRO A 1 90 ? 14.480 11.551 -11.299 1.00 79.31 90 PRO A CA 1
ATOM 727 C C . PRO A 1 90 ? 14.977 10.242 -11.927 1.00 79.31 90 PRO A C 1
ATOM 729 O O . PRO A 1 90 ? 14.195 9.309 -12.066 1.00 79.31 90 PRO A O 1
ATOM 732 N N . SER A 1 91 ? 16.286 10.104 -12.164 1.00 81.69 91 SER A N 1
ATOM 733 C CA . SER A 1 91 ? 16.913 8.856 -12.633 1.00 81.69 91 SER A CA 1
ATOM 734 C C . SER A 1 91 ? 16.753 7.664 -11.679 1.00 81.69 91 SER A C 1
ATOM 736 O O . SER A 1 91 ? 17.094 6.536 -12.027 1.00 81.69 91 SER A O 1
ATOM 738 N N . THR A 1 92 ? 16.259 7.886 -10.458 1.00 82.19 92 THR A N 1
ATOM 739 C CA . THR A 1 92 ? 15.924 6.814 -9.513 1.00 82.19 92 THR A CA 1
ATOM 740 C C . THR A 1 92 ? 14.606 6.139 -9.881 1.00 82.19 92 THR A C 1
ATOM 742 O O . THR A 1 92 ? 14.479 4.942 -9.652 1.00 82.19 92 THR A O 1
ATOM 745 N N . TRP A 1 93 ? 13.652 6.870 -10.471 1.00 80.00 93 TRP A N 1
ATOM 746 C CA . TRP A 1 93 ? 12.342 6.337 -10.869 1.00 80.00 93 TRP A CA 1
ATOM 747 C C . TRP A 1 93 ? 12.432 5.325 -12.009 1.00 80.00 93 TRP A C 1
ATOM 749 O O . TRP A 1 93 ? 11.623 4.406 -12.071 1.00 80.00 93 TRP A O 1
ATOM 759 N N . GLU A 1 94 ? 13.445 5.472 -12.860 1.00 75.25 94 GLU A N 1
ATOM 760 C CA . GLU A 1 94 ? 13.730 4.580 -13.989 1.00 75.25 94 GLU A CA 1
ATOM 761 C C . GLU A 1 94 ? 14.451 3.294 -13.564 1.00 75.25 94 GLU A C 1
ATOM 763 O O . GLU A 1 94 ? 14.552 2.347 -14.341 1.00 75.25 94 GLU A O 1
ATOM 768 N N . LYS A 1 95 ? 14.971 3.241 -12.332 1.00 80.00 95 LYS A N 1
ATOM 769 C CA . LYS A 1 95 ? 15.706 2.082 -11.830 1.00 80.00 95 LYS A CA 1
ATOM 770 C C . LYS A 1 95 ? 14.765 1.119 -11.138 1.00 80.00 95 LYS A C 1
ATOM 772 O O . LYS A 1 95 ? 14.206 1.416 -10.084 1.00 80.00 95 LYS A O 1
ATOM 777 N N . THR A 1 96 ? 14.690 -0.084 -11.678 1.00 81.56 96 THR A N 1
ATOM 778 C CA . THR A 1 96 ? 14.099 -1.216 -10.985 1.00 81.56 96 THR A CA 1
ATOM 779 C C . THR A 1 96 ? 15.131 -1.816 -10.032 1.00 81.56 96 THR A C 1
ATOM 781 O O . THR A 1 96 ? 16.220 -2.218 -10.445 1.00 81.56 96 THR A O 1
ATOM 784 N N . PHE A 1 97 ? 14.803 -1.905 -8.745 1.00 82.75 97 PHE A N 1
ATOM 785 C CA . PHE A 1 97 ? 15.646 -2.591 -7.765 1.00 82.75 97 PHE A CA 1
ATOM 786 C C . PHE A 1 97 ? 15.021 -3.952 -7.472 1.00 82.75 97 PHE A C 1
ATOM 788 O O . PHE A 1 97 ? 13.842 -4.029 -7.147 1.00 82.75 97 PHE A O 1
ATOM 795 N N . TRP A 1 98 ? 15.784 -5.038 -7.632 1.00 84.44 98 TRP A N 1
ATOM 796 C CA . TRP A 1 98 ? 15.285 -6.409 -7.415 1.00 84.44 98 TRP A CA 1
ATOM 797 C C . TRP A 1 98 ? 14.006 -6.748 -8.208 1.00 84.44 98 TRP A C 1
ATOM 799 O O . TRP A 1 98 ? 13.157 -7.516 -7.758 1.00 84.44 98 TRP A O 1
ATOM 809 N N . GLY A 1 99 ? 13.846 -6.163 -9.397 1.00 84.12 99 GLY A N 1
ATOM 810 C CA . GLY A 1 99 ? 12.647 -6.356 -10.213 1.00 84.12 99 GLY A CA 1
ATOM 811 C C . GLY A 1 99 ? 11.413 -5.579 -9.728 1.00 84.12 99 GLY A C 1
ATOM 812 O O . GLY A 1 99 ? 10.338 -5.785 -10.283 1.00 84.12 99 GLY A O 1
ATOM 813 N N . ILE A 1 100 ? 11.530 -4.703 -8.724 1.00 88.06 100 ILE A N 1
ATOM 814 C CA . ILE A 1 100 ? 10.441 -3.859 -8.215 1.00 88.06 100 ILE A CA 1
ATOM 815 C C . ILE A 1 100 ? 10.738 -2.379 -8.508 1.00 88.06 100 ILE A C 1
ATOM 817 O O . ILE A 1 100 ? 11.839 -1.889 -8.240 1.00 88.06 100 ILE A O 1
ATOM 821 N N . SER A 1 101 ? 9.762 -1.652 -9.062 1.00 90.44 101 SER A N 1
ATOM 822 C CA . SER A 1 101 ? 9.900 -0.205 -9.281 1.00 90.44 101 SER A CA 1
ATOM 823 C C . SER A 1 101 ? 9.866 0.561 -7.949 1.00 90.44 101 SER A C 1
ATOM 825 O O . SER A 1 101 ? 9.288 0.079 -6.969 1.00 90.44 101 SER A O 1
ATOM 827 N N . PRO A 1 102 ? 10.409 1.788 -7.866 1.00 90.00 102 PRO A N 1
ATOM 828 C CA . PRO A 1 102 ? 10.344 2.582 -6.636 1.00 90.00 102 PRO A CA 1
ATOM 829 C C . PRO A 1 102 ? 8.907 2.823 -6.150 1.00 90.00 102 PRO A C 1
ATOM 831 O O . PRO A 1 102 ? 8.649 2.815 -4.948 1.00 90.00 102 PRO A O 1
ATOM 834 N N . TRP A 1 103 ? 7.943 2.940 -7.069 1.00 88.19 103 TRP A N 1
ATOM 835 C CA . TRP A 1 103 ? 6.516 2.979 -6.739 1.00 88.19 103 TRP A CA 1
ATOM 836 C C . TRP A 1 103 ? 6.008 1.683 -6.107 1.00 88.19 103 TRP A C 1
ATOM 838 O O . TRP A 1 103 ? 5.193 1.734 -5.186 1.00 88.19 103 TRP A O 1
ATOM 848 N N . GLY A 1 104 ? 6.511 0.528 -6.542 1.00 90.44 104 GLY A N 1
ATOM 849 C CA . GLY A 1 104 ? 6.223 -0.750 -5.898 1.00 90.44 104 GLY A CA 1
ATOM 850 C C . GLY A 1 104 ? 6.739 -0.810 -4.457 1.00 90.44 104 GLY A C 1
ATOM 851 O O . GLY A 1 104 ? 6.013 -1.235 -3.558 1.00 90.44 104 GLY A O 1
ATOM 852 N N . TYR A 1 105 ? 7.943 -0.292 -4.199 1.00 91.25 105 TYR A N 1
ATOM 853 C CA . TYR A 1 105 ? 8.464 -0.162 -2.832 1.00 91.25 105 TYR A CA 1
ATOM 854 C C . TYR A 1 105 ? 7.653 0.813 -1.980 1.00 91.25 105 TYR A C 1
ATOM 856 O O . TYR A 1 105 ? 7.371 0.520 -0.817 1.00 91.25 105 TYR A O 1
ATOM 864 N N . LEU A 1 106 ? 7.234 1.945 -2.548 1.00 91.81 106 LEU A N 1
ATOM 865 C CA . LEU A 1 106 ? 6.349 2.886 -1.861 1.00 91.81 106 LEU A CA 1
ATOM 866 C C . LEU A 1 106 ? 5.009 2.242 -1.509 1.00 91.81 106 LEU A C 1
ATOM 868 O O . LEU A 1 106 ? 4.527 2.435 -0.399 1.00 91.81 106 LEU A O 1
ATOM 872 N N . LEU A 1 107 ? 4.435 1.433 -2.400 1.00 92.00 107 LEU A N 1
ATOM 873 C CA . LEU A 1 107 ? 3.194 0.703 -2.137 1.00 92.00 107 LEU A CA 1
ATOM 874 C C . LEU A 1 107 ? 3.345 -0.272 -0.960 1.00 92.00 107 LEU A C 1
ATOM 876 O O . LEU A 1 107 ? 2.485 -0.321 -0.080 1.00 92.00 107 LEU A O 1
ATOM 880 N N . ILE A 1 108 ? 4.468 -0.994 -0.898 1.00 92.44 108 ILE A N 1
ATOM 881 C CA . ILE A 1 108 ? 4.806 -1.862 0.238 1.00 92.44 108 ILE A CA 1
ATOM 882 C C . ILE A 1 108 ? 4.975 -1.033 1.524 1.00 92.44 108 ILE A C 1
ATOM 884 O O . ILE A 1 108 ? 4.455 -1.410 2.575 1.00 92.44 108 ILE A O 1
ATOM 888 N N . ALA A 1 109 ? 5.653 0.114 1.462 1.00 93.69 109 ALA A N 1
ATOM 889 C CA . ALA A 1 109 ? 5.821 0.997 2.617 1.00 93.69 109 ALA A CA 1
ATOM 890 C C . ALA A 1 109 ? 4.475 1.543 3.127 1.00 93.69 109 ALA A C 1
ATOM 892 O O . ALA A 1 109 ? 4.208 1.497 4.329 1.00 93.69 109 ALA A O 1
ATOM 893 N N . VAL A 1 110 ? 3.598 1.991 2.222 1.00 94.38 110 VAL A N 1
ATOM 894 C CA . VAL A 1 110 ? 2.229 2.436 2.534 1.00 94.38 110 VAL A CA 1
ATOM 895 C C . VAL A 1 110 ? 1.426 1.312 3.184 1.00 94.38 110 VAL A C 1
ATOM 897 O O . VAL A 1 110 ? 0.705 1.564 4.149 1.00 94.38 110 VAL A O 1
ATOM 900 N N . MET A 1 111 ? 1.585 0.066 2.730 1.00 95.38 111 MET A N 1
ATOM 901 C CA . MET A 1 111 ? 0.970 -1.091 3.381 1.00 95.38 111 MET A CA 1
ATOM 902 C C . MET A 1 111 ? 1.387 -1.205 4.843 1.00 95.38 111 MET A C 1
ATOM 904 O O . MET A 1 111 ? 0.517 -1.226 5.712 1.00 95.38 111 MET A O 1
ATOM 908 N N . PHE A 1 112 ? 2.681 -1.207 5.152 1.00 94.88 112 PHE A N 1
ATOM 909 C CA . PHE A 1 112 ? 3.128 -1.289 6.546 1.00 94.88 112 PHE A CA 1
ATOM 910 C C . PHE A 1 112 ? 2.677 -0.087 7.387 1.00 94.88 112 PHE A C 1
ATOM 912 O O . PHE A 1 112 ? 2.202 -0.265 8.512 1.00 94.88 112 PHE A O 1
ATOM 919 N N . LEU A 1 113 ? 2.750 1.125 6.831 1.00 94.69 113 LEU A N 1
ATOM 920 C CA . LEU A 1 113 ? 2.286 2.345 7.496 1.00 94.69 113 LEU A CA 1
ATOM 921 C C . LEU A 1 113 ? 0.786 2.302 7.797 1.00 94.69 113 LEU A C 1
ATOM 923 O O . LEU A 1 113 ? 0.372 2.740 8.872 1.00 94.69 113 LEU A O 1
ATOM 927 N N . SER A 1 114 ? -0.014 1.694 6.919 1.00 95.62 114 SER A N 1
ATOM 928 C CA . SER A 1 114 ? -1.445 1.534 7.164 1.00 95.62 114 SER A CA 1
ATOM 929 C C . SER A 1 114 ? -1.732 0.677 8.392 1.00 95.62 114 SER A C 1
ATOM 931 O O . SER A 1 114 ? -2.598 1.031 9.184 1.00 95.62 114 SER A O 1
ATOM 933 N N . PHE A 1 115 ? -0.978 -0.399 8.638 1.00 95.56 115 PHE A N 1
ATOM 934 C CA . PHE A 1 115 ? -1.183 -1.216 9.839 1.00 95.56 115 PHE A CA 1
ATOM 935 C C . PHE A 1 115 ? -0.915 -0.421 11.115 1.00 95.56 115 PHE A C 1
ATOM 937 O O . PHE A 1 115 ? -1.692 -0.512 12.068 1.00 95.56 115 PHE A O 1
ATOM 944 N N . LEU A 1 116 ? 0.134 0.405 11.121 1.00 94.94 116 LEU A N 1
ATOM 945 C CA . LEU A 1 116 ? 0.409 1.305 12.237 1.00 94.94 116 LEU A CA 1
ATOM 946 C C . LEU A 1 116 ? -0.713 2.339 12.406 1.00 94.94 116 LEU A C 1
ATOM 948 O O . LEU A 1 116 ? -1.203 2.543 13.515 1.00 94.94 116 LEU A O 1
ATOM 952 N N . GLN A 1 117 ? -1.161 2.957 11.315 1.00 94.69 117 GLN A N 1
ATOM 953 C CA . GLN A 1 117 ? -2.234 3.947 11.348 1.00 94.69 117 GLN A CA 1
ATOM 954 C C . GLN A 1 117 ? -3.544 3.346 11.881 1.00 94.69 117 GLN A C 1
ATOM 956 O O . GLN A 1 117 ? -4.153 3.907 12.790 1.00 94.69 117 GLN A O 1
ATOM 961 N N . TRP A 1 118 ? -3.967 2.192 11.363 1.00 94.56 118 TRP A N 1
ATOM 962 C CA . TRP A 1 118 ? -5.183 1.501 11.795 1.00 94.56 118 TRP A CA 1
ATOM 963 C C . TRP A 1 118 ? -5.087 1.024 13.245 1.00 94.56 118 TRP A C 1
ATOM 965 O O . TRP A 1 118 ? -6.074 1.104 13.976 1.00 94.56 118 TRP A O 1
ATOM 975 N N . TYR A 1 119 ? -3.901 0.604 13.697 1.00 94.62 119 TYR A N 1
ATOM 976 C CA . TYR A 1 119 ? -3.653 0.312 15.108 1.00 94.62 119 TYR A CA 1
ATOM 977 C C . TYR A 1 119 ? -3.886 1.548 15.988 1.00 94.62 119 TYR A C 1
ATOM 979 O O . TYR A 1 119 ? -4.610 1.466 16.984 1.00 94.62 119 TYR A O 1
ATOM 987 N N . LEU A 1 120 ? -3.317 2.700 15.618 1.00 93.62 120 LEU A N 1
ATOM 988 C CA . LEU A 1 120 ? -3.490 3.951 16.363 1.00 93.62 120 LEU A CA 1
ATOM 989 C C . LEU A 1 120 ? -4.956 4.399 16.381 1.00 93.62 120 LEU A C 1
ATOM 991 O O . LEU A 1 120 ? -5.479 4.719 17.447 1.00 93.62 120 LEU A O 1
ATOM 995 N N . VAL A 1 121 ? -5.647 4.339 15.239 1.00 93.19 121 VAL A N 1
ATOM 996 C CA . VAL A 1 121 ? -7.084 4.646 15.149 1.00 93.19 121 VAL A CA 1
ATOM 997 C C . VAL A 1 121 ? -7.891 3.724 16.059 1.00 93.19 121 VAL A C 1
ATOM 999 O O . VAL A 1 121 ? -8.701 4.202 16.850 1.00 93.19 121 VAL A O 1
ATOM 1002 N N . ALA A 1 1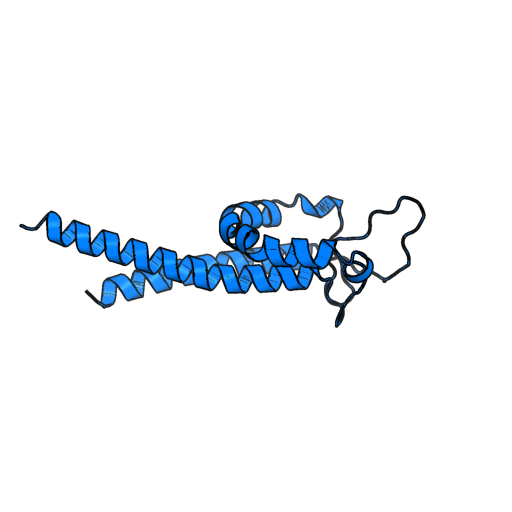22 ? -7.637 2.416 16.020 1.00 92.44 122 ALA A N 1
ATOM 1003 C CA . ALA A 1 122 ? -8.341 1.456 16.861 1.00 92.44 122 ALA A CA 1
ATOM 1004 C C . ALA A 1 122 ? -8.113 1.714 18.358 1.00 92.44 122 ALA A C 1
ATOM 1006 O O . ALA A 1 122 ? -9.039 1.579 19.161 1.00 92.44 122 ALA A O 1
ATOM 1007 N N . ARG A 1 123 ? -6.899 2.128 18.744 1.00 91.00 123 ARG A N 1
ATOM 1008 C CA . ARG A 1 123 ? -6.577 2.535 20.120 1.00 91.00 123 ARG A CA 1
ATOM 1009 C C . ARG A 1 123 ? -7.340 3.794 20.530 1.00 91.00 123 ARG A C 1
ATOM 1011 O O . ARG A 1 123 ? -7.905 3.802 21.623 1.00 91.00 123 ARG A O 1
ATOM 1018 N N . CYS A 1 124 ? -7.405 4.805 19.666 1.00 91.69 124 CYS A N 1
ATOM 1019 C CA . CYS A 1 124 ? -8.173 6.026 19.914 1.00 91.69 124 CYS A CA 1
ATOM 1020 C C . CYS A 1 124 ? -9.674 5.739 20.045 1.00 91.69 124 CYS A C 1
ATOM 1022 O O . CYS A 1 124 ? -10.299 6.186 21.002 1.00 91.69 124 CYS A O 1
ATOM 1024 N N . VAL A 1 125 ? -10.246 4.938 19.141 1.00 90.88 125 VAL A N 1
ATOM 1025 C CA . VAL A 1 125 ? -11.665 4.543 19.187 1.00 90.88 125 VAL A CA 1
ATOM 1026 C C . VAL A 1 125 ? -11.968 3.765 20.461 1.00 90.88 125 VAL A C 1
ATOM 1028 O O . VAL A 1 125 ? -12.916 4.089 21.171 1.00 90.88 125 VAL A O 1
ATOM 1031 N N . ALA A 1 126 ? -11.145 2.770 20.798 1.00 89.12 126 ALA A N 1
ATOM 1032 C CA . ALA A 1 126 ? -11.335 2.006 22.022 1.00 89.12 126 ALA A CA 1
ATOM 1033 C C . ALA A 1 126 ? -11.261 2.894 23.273 1.00 89.12 126 ALA A C 1
ATOM 1035 O O . ALA A 1 126 ? -12.008 2.663 24.223 1.00 89.12 126 ALA A O 1
ATOM 1036 N N . TRP A 1 127 ? -10.382 3.901 23.277 1.00 87.12 127 TRP A N 1
ATOM 1037 C CA . TRP A 1 127 ? -10.296 4.868 24.366 1.00 87.12 127 TRP A CA 1
ATOM 1038 C C . TRP A 1 127 ? -11.560 5.731 24.455 1.00 87.12 127 TRP A C 1
ATOM 1040 O O . TRP A 1 127 ? -12.156 5.794 25.525 1.00 87.12 127 TRP A O 1
ATOM 1050 N N . LEU A 1 128 ? -12.025 6.305 23.340 1.00 88.06 128 LEU A N 1
ATOM 1051 C CA . LEU A 1 128 ? -13.243 7.125 23.292 1.00 88.06 128 LEU A CA 1
ATOM 1052 C C . LEU A 1 128 ? -14.483 6.361 23.766 1.00 88.06 128 LEU A C 1
ATOM 1054 O O . LEU A 1 128 ? -15.254 6.883 24.567 1.00 88.06 128 LEU A O 1
ATOM 1058 N N . VAL A 1 129 ? -14.648 5.111 23.325 1.00 85.56 129 VAL A N 1
ATOM 1059 C CA . VAL A 1 129 ? -15.762 4.255 23.759 1.00 85.56 129 VAL A CA 1
ATOM 1060 C C . VAL A 1 129 ? -15.695 3.998 25.266 1.00 85.56 129 VAL A C 1
ATOM 1062 O O . VAL A 1 129 ? -16.711 4.096 25.948 1.00 85.56 129 VAL A O 1
ATOM 1065 N N . CYS A 1 130 ? -14.509 3.717 25.817 1.00 78.69 130 CYS A N 1
ATOM 1066 C CA . CYS A 1 130 ? -14.361 3.507 27.260 1.00 78.69 130 CYS A CA 1
ATOM 1067 C C . CYS A 1 130 ? -14.634 4.785 28.071 1.00 78.69 130 CYS A C 1
ATOM 1069 O O . CYS A 1 130 ? -15.305 4.715 29.099 1.00 78.69 130 CYS A O 1
ATOM 1071 N N . SER A 1 131 ? -14.142 5.939 27.613 1.00 78.50 131 SER A N 1
ATOM 1072 C CA . SER A 1 131 ? -14.345 7.229 28.282 1.00 78.50 131 SER A CA 1
ATOM 1073 C C . SER A 1 131 ? -15.807 7.684 28.231 1.00 78.50 131 SER A C 1
ATOM 1075 O O . SER A 1 131 ? -16.315 8.208 29.217 1.00 78.50 131 SER A O 1
ATOM 1077 N N . GLY A 1 132 ? -16.510 7.436 27.120 1.00 65.19 132 GLY A N 1
ATOM 1078 C CA . GLY A 1 132 ? -17.939 7.739 26.989 1.00 65.19 132 GLY A CA 1
ATOM 1079 C C . GLY A 1 132 ? -18.823 6.867 27.885 1.00 65.19 132 GLY A C 1
ATOM 1080 O O . GLY A 1 132 ? -19.752 7.368 28.507 1.00 65.19 132 GLY A O 1
ATOM 1081 N N . VAL A 1 133 ? -18.495 5.579 28.032 1.00 59.19 133 VAL A N 1
ATOM 1082 C CA . VAL A 1 133 ? -19.220 4.672 28.942 1.00 59.19 133 VAL A CA 1
ATOM 1083 C C . VAL A 1 133 ? -19.022 5.064 30.410 1.00 59.19 133 VAL A C 1
ATOM 1085 O O . VAL A 1 133 ? -19.962 4.967 31.192 1.00 59.19 133 VAL A O 1
ATOM 1088 N N . ALA A 1 134 ? -17.836 5.550 30.787 1.00 57.56 134 ALA A N 1
ATOM 1089 C CA . ALA A 1 134 ? -17.594 6.065 32.136 1.00 57.56 134 ALA A CA 1
ATOM 1090 C C . ALA A 1 134 ? -18.361 7.372 32.429 1.00 57.56 134 ALA A C 1
ATOM 1092 O O . ALA A 1 134 ? -18.724 7.610 33.574 1.00 57.56 134 ALA A O 1
ATOM 1093 N N . ALA A 1 135 ? -18.632 8.192 31.408 1.00 54.44 135 ALA A N 1
ATOM 1094 C CA . ALA A 1 135 ? -19.358 9.457 31.544 1.00 54.44 135 ALA A CA 1
ATOM 1095 C C . ALA A 1 135 ? -20.894 9.308 31.554 1.00 54.44 135 ALA A C 1
ATOM 1097 O O . ALA A 1 135 ? -21.573 10.181 32.076 1.00 54.44 135 ALA A O 1
ATOM 1098 N N . CYS A 1 136 ? -21.452 8.226 30.996 1.00 49.94 136 CYS A N 1
ATOM 1099 C CA . CYS A 1 136 ? -22.901 7.958 31.010 1.00 49.94 136 CYS A CA 1
ATOM 1100 C C . CYS A 1 136 ? -23.372 7.090 32.195 1.00 49.94 136 CYS A C 1
ATOM 1102 O O . CYS A 1 136 ? -24.566 6.825 32.307 1.00 49.94 136 CYS A O 1
ATOM 1104 N N . GLY A 1 137 ? -22.449 6.598 33.028 1.00 49.50 137 GLY A N 1
ATOM 1105 C CA . GLY A 1 137 ? -22.733 5.712 34.165 1.00 49.50 137 GLY A CA 1
ATOM 1106 C C . GLY A 1 137 ? -22.579 6.353 35.550 1.00 49.50 137 GLY A C 1
ATOM 1107 O O . GLY A 1 137 ? -22.599 5.617 36.535 1.00 49.50 137 GLY A O 1
ATOM 1108 N N . ALA A 1 138 ? -22.391 7.673 35.621 1.00 44.09 138 ALA A N 1
ATOM 1109 C CA . ALA A 1 138 ? -22.360 8.478 36.845 1.00 44.09 138 ALA A CA 1
ATOM 1110 C C . ALA A 1 138 ? -23.500 9.501 36.807 1.00 44.09 138 ALA A C 1
ATOM 1112 O O . ALA A 1 138 ? -24.053 9.790 37.890 1.00 44.09 138 ALA A O 1
#

Sequence (138 aa):
MRATTRTTVILFLSANLALWIFFWVDFGRRLIPYREHPPAFEEALPVFVFGGKALPTEQMSAPSLRLMERVQMPSFLTVRPVVHALNQKPSTWEKTFWGISPWGYLLIAVMFLSFLQWYLVARCVAWLVCSGVAACGA

Secondary structure (DSSP, 8-state):
-HHHHHHHHHHHHHHHHHHHHHHHHHHHHHPEE----PPPTT----S-EETTEE--GGGGG-HHHHHHHHHTHHHHHHTHHHHHHHHTSGGGTTPPBTTB-HHHHHHHHHHHHHHHHHHHHHHHHHHHHHHHHHHS--

pLDDT: mean 86.06, std 10.61, range [44.09, 97.19]

Foldseek 3Di:
DVVLLVVLLCVLLVVLVVLVVVLCVVQVVQWDQADDDDADVPRDDAQWWAQRTGHDPVCCPPPSNVVCCVVLVVLVVVCVVVVVVVVVPVVQQSDDDPRTGVVRVSVVSSSVSVSVVSSVVSNVVSVVVVVVVVVVPD